Protein AF-A0A2V8E6W1-F1 (afdb_monomer)

pLDDT: mean 86.36, std 19.72, range [37.06, 98.94]

Radius of gyration: 24.95 Å; Cα contacts (8 Å, |Δi|>4): 262; chains: 1; bounding box: 77×58×59 Å

Foldseek 3Di:
DDDDDDDDDDDDPPPPPPPQDKKDWDFDDDPVDDDDDQATADIDIDTAKDKDWFFKFWQADPVRDHFQQVHPLRGLLSSLVVVQVSQVVVVHFLLQWAEKEKEFQDVVCVVSNVVSVCVRNPSRHHHYHYDYDPDDPDNRTGMIMITMGITGPPDPDDPPDDPDDDDDDD

Structure (mmCIF, N/CA/C/O backbone):
data_AF-A0A2V8E6W1-F1
#
_entry.id   AF-A0A2V8E6W1-F1
#
loop_
_atom_site.group_PDB
_atom_site.id
_atom_site.type_symbol
_atom_site.label_atom_id
_atom_site.label_alt_id
_atom_site.label_comp_id
_atom_site.label_asym_id
_atom_site.label_entity_id
_atom_site.label_seq_id
_atom_site.pdbx_PDB_ins_code
_atom_site.Cartn_x
_atom_site.Cartn_y
_atom_site.Cartn_z
_atom_site.occupancy
_atom_site.B_iso_or_equiv
_atom_site.auth_seq_id
_atom_site.auth_comp_id
_atom_site.auth_asym_id
_atom_site.auth_atom_id
_atom_site.pdbx_PDB_model_num
ATOM 1 N N . MET A 1 1 ? 59.496 -43.301 -40.998 1.00 45.75 1 MET A N 1
ATOM 2 C CA . MET A 1 1 ? 58.601 -42.981 -39.866 1.00 45.75 1 MET A CA 1
ATOM 3 C C . MET A 1 1 ? 58.241 -41.498 -39.944 1.00 45.75 1 MET A C 1
ATOM 5 O O . MET A 1 1 ? 59.086 -40.667 -39.651 1.00 45.75 1 MET A O 1
ATOM 9 N N . ARG A 1 2 ? 57.057 -41.146 -40.461 1.00 42.62 2 ARG A N 1
ATOM 10 C CA . ARG A 1 2 ? 56.532 -39.767 -40.487 1.00 42.62 2 ARG A CA 1
ATOM 11 C C . ARG A 1 2 ? 55.129 -39.823 -39.891 1.00 42.62 2 ARG A C 1
ATOM 13 O O . ARG A 1 2 ? 54.244 -40.430 -40.481 1.00 42.62 2 ARG A O 1
ATOM 20 N N . ILE A 1 3 ? 54.985 -39.297 -38.680 1.00 46.78 3 ILE A N 1
ATOM 21 C CA . ILE A 1 3 ? 53.739 -39.314 -37.914 1.00 46.78 3 ILE A CA 1
ATOM 22 C C . ILE A 1 3 ? 52.866 -38.173 -38.440 1.00 46.78 3 ILE A C 1
ATOM 24 O O . ILE A 1 3 ? 53.247 -37.008 -38.350 1.00 46.78 3 ILE A O 1
ATOM 28 N N . ALA A 1 4 ? 51.720 -38.516 -39.025 1.00 48.19 4 ALA A N 1
ATOM 29 C CA . ALA A 1 4 ? 50.686 -37.559 -39.389 1.00 48.19 4 ALA A CA 1
ATOM 30 C C . ALA A 1 4 ? 49.930 -37.140 -38.119 1.00 48.19 4 ALA A C 1
ATOM 32 O O . ALA A 1 4 ? 49.269 -37.963 -37.489 1.00 48.19 4 ALA A O 1
ATOM 33 N N . VAL A 1 5 ? 50.031 -35.867 -37.737 1.00 47.16 5 VAL A N 1
ATOM 34 C CA . VAL A 1 5 ? 49.209 -35.282 -36.671 1.00 47.16 5 VAL A CA 1
ATOM 35 C C . VAL A 1 5 ? 47.982 -34.670 -37.336 1.00 47.16 5 VAL A C 1
ATOM 37 O O . VAL A 1 5 ? 48.045 -33.585 -37.907 1.00 47.16 5 VAL A O 1
ATOM 40 N N . THR A 1 6 ? 46.870 -35.401 -37.308 1.00 55.78 6 THR A N 1
ATOM 41 C CA . THR A 1 6 ? 45.571 -34.886 -37.753 1.00 55.78 6 THR A CA 1
ATOM 42 C C . THR A 1 6 ? 44.975 -34.074 -36.608 1.00 55.78 6 THR A C 1
ATOM 44 O O . THR A 1 6 ? 44.578 -34.631 -35.588 1.00 55.78 6 THR A O 1
ATOM 47 N N . VAL A 1 7 ? 44.950 -32.749 -36.753 1.00 52.22 7 VAL A N 1
ATOM 48 C CA . VAL A 1 7 ? 44.296 -31.842 -35.803 1.00 52.22 7 VAL A CA 1
ATOM 49 C C . VAL A 1 7 ? 42.790 -31.904 -36.050 1.00 52.22 7 VAL A C 1
ATOM 51 O O . VAL A 1 7 ? 42.295 -31.393 -37.052 1.00 52.22 7 VAL A O 1
ATOM 54 N N . ALA A 1 8 ? 42.056 -32.549 -35.146 1.00 57.41 8 ALA A N 1
ATOM 55 C CA . ALA A 1 8 ? 40.600 -32.511 -35.141 1.00 57.41 8 ALA A CA 1
ATOM 56 C C . ALA A 1 8 ? 40.129 -31.161 -34.573 1.00 57.41 8 ALA A C 1
ATOM 58 O O . ALA A 1 8 ? 40.238 -30.905 -33.374 1.00 57.41 8 ALA A O 1
ATOM 59 N N . LEU A 1 9 ? 39.615 -30.285 -35.438 1.00 55.56 9 LEU A N 1
ATOM 60 C CA . LEU A 1 9 ? 38.927 -29.056 -35.039 1.00 55.56 9 LEU A CA 1
ATOM 61 C C . LEU A 1 9 ? 37.533 -29.415 -34.502 1.00 55.56 9 LEU A C 1
ATOM 63 O O . LEU A 1 9 ? 36.604 -29.662 -35.268 1.00 55.56 9 LEU A O 1
ATOM 67 N N . LEU A 1 10 ? 37.391 -29.457 -33.177 1.00 56.91 10 LEU A N 1
ATOM 68 C CA . LEU A 1 10 ? 36.093 -29.563 -32.510 1.00 56.91 10 LEU A CA 1
ATOM 69 C C . LEU A 1 10 ? 35.331 -28.239 -32.659 1.00 56.91 10 LEU A C 1
ATOM 71 O O . LEU A 1 10 ? 35.696 -27.220 -32.075 1.00 56.91 10 LEU A O 1
ATOM 75 N N . PHE A 1 11 ? 34.257 -28.269 -33.443 1.00 60.78 11 PHE A N 1
ATOM 76 C CA . PHE A 1 11 ? 33.291 -27.182 -33.566 1.00 60.78 11 PHE A CA 1
ATOM 77 C C . PHE A 1 11 ? 32.411 -27.173 -32.305 1.00 60.78 11 PHE A C 1
ATOM 79 O O . PHE A 1 11 ? 31.527 -28.014 -32.155 1.00 60.78 11 PHE A O 1
ATOM 86 N N . VAL A 1 12 ? 32.666 -26.261 -31.365 1.00 57.44 12 VAL A N 1
ATOM 87 C CA . VAL A 1 12 ? 31.764 -26.040 -30.223 1.00 57.44 12 VAL A CA 1
ATOM 88 C C . VAL A 1 12 ? 30.660 -25.090 -30.692 1.00 57.44 12 VAL A C 1
ATOM 90 O O . VAL A 1 12 ? 30.968 -23.939 -31.012 1.00 57.44 12 VAL A O 1
ATOM 93 N N . PRO A 1 13 ? 29.384 -25.508 -30.765 1.00 55.62 13 PRO A N 1
ATOM 94 C CA . PRO A 1 13 ? 28.317 -24.581 -31.096 1.00 55.62 13 PRO A CA 1
ATOM 95 C C . PRO A 1 13 ? 28.161 -23.613 -29.924 1.00 55.62 13 PRO A C 1
ATOM 97 O O . PRO A 1 13 ? 27.783 -24.004 -28.819 1.00 55.62 13 PRO A O 1
ATOM 100 N N . VAL A 1 14 ? 28.458 -22.335 -30.157 1.00 57.03 14 VAL A N 1
ATOM 101 C CA . VAL A 1 14 ? 28.079 -21.262 -29.236 1.00 57.03 14 VAL A CA 1
ATOM 102 C C . VAL A 1 14 ? 26.564 -21.133 -29.325 1.00 57.03 14 VAL A C 1
ATOM 104 O O . VAL A 1 14 ? 26.026 -20.373 -30.127 1.00 57.03 14 VAL A O 1
ATOM 107 N N . VAL A 1 15 ? 25.854 -21.926 -28.526 1.00 57.53 15 VAL A N 1
ATOM 108 C CA . VAL A 1 15 ? 24.434 -21.700 -28.278 1.00 57.53 15 VAL A CA 1
ATOM 109 C C . VAL A 1 15 ? 24.366 -20.423 -27.451 1.00 57.53 15 VAL A C 1
ATOM 111 O O . VAL A 1 15 ? 24.608 -20.428 -26.244 1.00 57.53 15 VAL A O 1
ATOM 114 N N . ALA A 1 16 ? 24.114 -19.302 -28.123 1.00 54.88 16 ALA A N 1
ATOM 115 C CA . ALA A 1 16 ? 23.829 -18.039 -27.472 1.00 54.88 16 ALA A CA 1
ATOM 116 C C . ALA A 1 16 ? 22.521 -18.201 -26.690 1.00 54.88 16 ALA A C 1
ATOM 118 O O . ALA A 1 16 ? 21.429 -18.024 -27.227 1.00 54.88 16 ALA A O 1
ATOM 119 N N . PHE A 1 17 ? 22.622 -18.573 -25.413 1.00 56.00 17 PHE A N 1
ATOM 120 C CA . PHE A 1 17 ? 21.517 -18.408 -24.485 1.00 56.00 17 PHE A CA 1
ATOM 121 C C . PHE A 1 17 ? 21.212 -16.915 -24.449 1.00 56.00 17 PHE A C 1
ATOM 123 O O . PHE A 1 17 ? 21.989 -16.132 -23.900 1.00 56.00 17 PHE A O 1
ATOM 130 N N . ALA A 1 18 ? 20.109 -16.511 -25.081 1.00 56.34 18 ALA A N 1
ATOM 131 C CA . ALA A 1 18 ? 19.573 -15.176 -24.914 1.00 56.34 18 ALA A CA 1
ATOM 132 C C . ALA A 1 18 ? 19.413 -14.962 -23.407 1.00 56.34 18 ALA A C 1
ATOM 134 O O . ALA A 1 18 ? 18.575 -15.605 -22.773 1.00 56.34 18 ALA A O 1
ATOM 135 N N . GLN A 1 19 ? 20.266 -14.122 -22.814 1.00 54.38 19 GLN A N 1
ATOM 136 C CA . GLN A 1 19 ? 20.087 -13.717 -21.431 1.00 54.38 19 GLN A CA 1
ATOM 137 C C . GLN A 1 19 ? 18.699 -13.094 -21.355 1.00 54.38 19 GLN A C 1
ATOM 139 O O . GLN A 1 19 ? 18.453 -12.038 -21.940 1.00 54.38 19 GLN A O 1
ATOM 144 N N . ALA A 1 20 ? 17.780 -13.792 -20.691 1.00 58.22 20 ALA A N 1
ATOM 145 C CA . ALA A 1 20 ? 16.461 -13.280 -20.389 1.00 58.22 20 ALA A CA 1
ATOM 146 C C . ALA A 1 20 ? 16.651 -11.923 -19.700 1.00 58.22 20 ALA A C 1
ATOM 148 O O . ALA A 1 20 ? 17.134 -11.858 -18.568 1.00 58.22 20 ALA A O 1
ATOM 149 N N . ARG A 1 21 ? 16.362 -10.831 -20.420 1.00 64.56 21 ARG A N 1
ATOM 150 C CA . ARG A 1 21 ? 16.489 -9.480 -19.871 1.00 64.56 21 ARG A CA 1
ATOM 151 C C . ARG A 1 21 ? 15.587 -9.384 -18.646 1.00 64.56 21 ARG A C 1
ATOM 153 O O . ARG A 1 21 ? 14.453 -9.856 -18.681 1.00 64.56 21 ARG A O 1
ATOM 160 N N . ALA A 1 22 ? 16.102 -8.777 -17.579 1.00 75.12 22 ALA A N 1
ATOM 161 C CA . ALA A 1 22 ? 15.314 -8.483 -16.390 1.00 75.12 22 ALA A CA 1
ATOM 162 C C . ALA A 1 22 ? 14.023 -7.736 -16.780 1.00 75.12 22 ALA A C 1
ATOM 164 O O . ALA A 1 22 ? 14.051 -6.947 -17.738 1.00 75.12 22 ALA A O 1
ATOM 165 N N . PRO A 1 23 ? 12.911 -7.963 -16.061 1.00 87.38 23 PRO A N 1
ATOM 166 C CA . PRO A 1 23 ? 11.644 -7.345 -16.391 1.00 87.38 23 PRO A CA 1
ATOM 167 C C . PRO A 1 23 ? 11.775 -5.830 -16.336 1.00 87.38 23 PRO A C 1
ATOM 169 O O . PRO A 1 23 ? 12.418 -5.273 -15.445 1.00 87.38 23 PRO A O 1
ATOM 172 N N . GLN A 1 24 ? 11.175 -5.168 -17.315 1.00 91.81 24 GLN A N 1
ATOM 173 C CA . GLN A 1 24 ? 11.171 -3.717 -17.419 1.00 91.81 24 GLN A CA 1
ATOM 174 C C . GLN A 1 24 ? 9.819 -3.205 -16.943 1.00 91.81 24 GLN A C 1
ATOM 176 O O . GLN A 1 24 ? 8.784 -3.593 -17.488 1.00 91.81 24 GLN A O 1
ATOM 181 N N . VAL A 1 25 ? 9.839 -2.331 -15.937 1.00 95.31 25 VAL A N 1
ATOM 182 C CA . VAL A 1 25 ? 8.644 -1.662 -15.413 1.00 95.31 25 VAL A CA 1
ATOM 183 C C . VAL A 1 25 ? 8.628 -0.229 -15.929 1.00 95.31 25 VAL A C 1
ATOM 185 O O . VAL A 1 25 ? 9.402 0.611 -15.468 1.00 95.31 25 VAL A O 1
ATOM 188 N N . LYS A 1 26 ? 7.738 0.060 -16.876 1.00 96.44 26 LYS A N 1
ATOM 189 C CA . LYS A 1 26 ? 7.535 1.402 -17.426 1.00 96.44 26 LYS A CA 1
ATOM 190 C C . LYS A 1 26 ? 6.341 2.060 -16.742 1.00 96.44 26 LYS A C 1
ATOM 192 O O . LYS A 1 26 ? 5.267 1.477 -16.648 1.00 96.44 26 LYS A O 1
ATOM 197 N N . ARG A 1 27 ? 6.544 3.283 -16.257 1.00 96.88 27 ARG A N 1
ATOM 198 C CA . ARG A 1 27 ? 5.534 4.104 -15.578 1.00 96.88 27 ARG A CA 1
ATOM 199 C C . ARG A 1 27 ? 5.204 5.298 -16.464 1.00 96.88 27 ARG A C 1
ATOM 201 O O . ARG A 1 27 ? 6.104 6.057 -16.813 1.00 96.88 27 ARG A O 1
ATOM 208 N N . THR A 1 28 ? 3.939 5.448 -16.838 1.00 97.69 28 THR A N 1
ATOM 209 C CA . THR A 1 28 ? 3.492 6.457 -17.804 1.00 97.69 28 THR A CA 1
ATOM 210 C C . THR A 1 28 ? 2.316 7.252 -17.244 1.00 97.69 28 THR A C 1
ATOM 212 O O . THR A 1 28 ? 1.341 6.681 -16.758 1.00 97.69 28 THR A O 1
ATOM 215 N N . ASN A 1 29 ? 2.391 8.578 -17.371 1.00 97.69 29 ASN A N 1
ATOM 216 C CA . ASN A 1 29 ? 1.288 9.501 -17.108 1.00 97.69 29 ASN A CA 1
ATOM 217 C C . ASN A 1 29 ? 0.928 10.211 -18.421 1.00 97.69 29 ASN A C 1
ATOM 219 O O . ASN A 1 29 ? 1.643 11.135 -18.813 1.00 97.69 29 ASN A O 1
ATOM 223 N N . PRO A 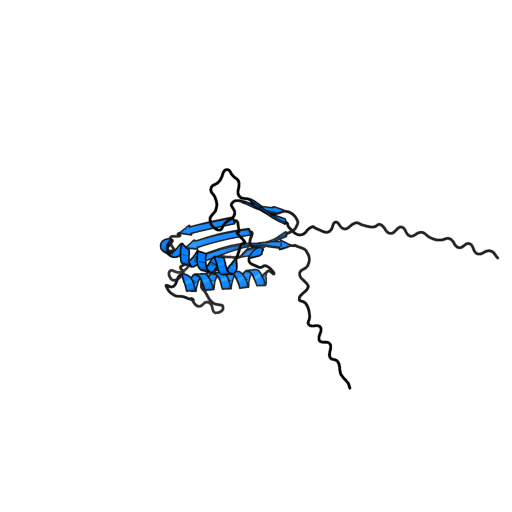1 30 ? -0.113 9.750 -19.140 1.00 97.19 30 PRO A N 1
ATOM 224 C CA . PRO A 1 30 ? -0.499 10.335 -20.419 1.00 97.19 30 PRO A CA 1
ATOM 225 C C . PRO A 1 30 ? -0.879 11.819 -20.281 1.00 97.19 30 PRO A C 1
ATOM 227 O O . PRO A 1 30 ? -1.597 12.160 -19.341 1.00 97.19 30 PRO A O 1
ATOM 230 N N . PRO A 1 31 ? -0.495 12.693 -21.232 1.00 96.56 31 PRO A N 1
ATOM 231 C CA . PRO A 1 31 ? -0.833 14.120 -21.182 1.00 96.56 31 PRO A CA 1
ATOM 232 C C . PRO A 1 31 ? -2.340 14.398 -21.310 1.00 96.56 31 PRO A C 1
ATOM 234 O O . PRO A 1 31 ? -2.788 15.492 -20.991 1.00 96.56 31 PRO A O 1
ATOM 237 N N . ALA A 1 32 ? -3.125 13.411 -21.757 1.00 97.69 32 ALA A N 1
ATOM 238 C CA . ALA A 1 32 ? -4.583 13.489 -21.824 1.00 97.69 32 ALA A CA 1
ATOM 239 C C . ALA A 1 32 ? -5.280 13.322 -20.455 1.00 97.69 32 ALA A C 1
ATOM 241 O O . ALA A 1 32 ? -6.494 13.491 -20.373 1.00 97.69 32 ALA A O 1
ATOM 242 N N . LEU A 1 33 ? -4.547 12.965 -19.394 1.00 97.31 33 LEU A N 1
ATOM 243 C CA . LEU A 1 33 ? -5.084 12.773 -18.045 1.00 97.31 33 LEU A CA 1
ATOM 244 C C . LEU A 1 33 ? -4.567 13.846 -17.082 1.00 97.31 33 LEU A C 1
ATOM 246 O O . LEU A 1 33 ? -3.518 14.455 -17.291 1.00 97.31 33 LEU A O 1
ATOM 250 N N . SER A 1 34 ? -5.298 14.055 -15.986 1.00 96.75 34 SER A N 1
ATOM 251 C CA . SER A 1 34 ? -4.877 14.963 -14.919 1.00 96.75 34 SER A CA 1
ATOM 252 C C . SER A 1 34 ? -3.573 14.497 -14.264 1.00 96.75 34 SER A C 1
ATOM 254 O O . SER A 1 34 ? -3.258 13.304 -14.226 1.00 96.75 34 SER A O 1
ATOM 256 N N . LYS A 1 35 ? -2.804 15.441 -13.706 1.00 95.19 35 LYS A N 1
ATOM 257 C CA . LYS A 1 35 ? -1.580 15.118 -12.966 1.00 95.19 35 LYS A CA 1
ATOM 258 C C . LYS A 1 35 ? -1.927 14.240 -11.752 1.00 95.19 35 LYS A C 1
ATOM 260 O O . LYS A 1 35 ? -2.694 14.688 -10.897 1.00 95.19 35 LYS A O 1
ATOM 265 N N . PRO A 1 36 ? -1.361 13.028 -11.632 1.00 93.31 36 PRO A N 1
ATOM 266 C CA . PRO A 1 36 ? -1.648 12.173 -10.494 1.00 93.31 36 PRO A CA 1
ATOM 267 C C . PRO A 1 36 ? -0.936 12.681 -9.235 1.00 93.31 36 PRO A C 1
ATOM 269 O O . PRO A 1 36 ? 0.174 13.215 -9.285 1.00 93.31 36 PRO A O 1
ATOM 272 N N . THR A 1 37 ? -1.564 12.476 -8.081 1.00 89.00 37 THR A N 1
ATOM 273 C CA . THR A 1 37 ? -1.012 12.801 -6.762 1.00 89.00 37 THR A CA 1
ATOM 274 C C . THR A 1 37 ? -0.608 11.521 -6.043 1.00 89.00 37 THR A C 1
ATOM 276 O O . THR A 1 37 ? -1.417 10.830 -5.428 1.00 89.00 37 THR A O 1
ATOM 279 N N . GLY A 1 38 ? 0.679 11.182 -6.147 1.00 89.06 38 GLY A N 1
ATOM 280 C CA . GLY A 1 38 ? 1.256 10.017 -5.480 1.00 89.06 38 GLY A CA 1
ATOM 281 C C . GLY A 1 38 ? 0.919 8.676 -6.136 1.00 89.06 38 GLY A C 1
ATOM 282 O O . GLY A 1 38 ? 1.029 7.655 -5.475 1.00 89.06 38 GLY A O 1
ATOM 283 N N . TYR A 1 39 ? 0.511 8.621 -7.401 1.00 95.50 39 TYR A N 1
ATOM 284 C CA . TYR A 1 39 ? 0.345 7.366 -8.148 1.00 95.50 39 TYR A CA 1
ATOM 285 C C . TYR A 1 39 ? 0.807 7.548 -9.599 1.00 95.50 39 TYR A C 1
ATOM 287 O O . TYR A 1 39 ? 1.083 8.668 -10.025 1.00 95.50 39 TYR A O 1
ATOM 295 N N . THR A 1 40 ? 0.909 6.451 -10.344 1.00 97.50 40 THR A N 1
ATOM 296 C CA . THR A 1 40 ? 1.121 6.466 -11.798 1.00 97.50 40 THR A CA 1
ATOM 297 C C . THR A 1 40 ? -0.151 5.979 -12.494 1.00 97.50 40 THR A C 1
ATOM 299 O O . THR A 1 40 ? -0.720 4.976 -12.072 1.00 97.50 40 THR A O 1
ATOM 302 N N . HIS A 1 41 ? -0.597 6.650 -13.560 1.00 98.00 41 HIS A N 1
ATOM 303 C CA . HIS A 1 41 ? -1.794 6.246 -14.317 1.00 98.00 41 HIS A CA 1
ATOM 304 C C . HIS A 1 41 ? -1.647 4.873 -14.972 1.00 98.00 41 HIS A C 1
ATOM 306 O O . HIS A 1 41 ? -2.555 4.051 -14.888 1.00 98.00 41 HIS A O 1
ATOM 312 N N . VAL A 1 42 ? -0.504 4.613 -15.610 1.00 98.19 42 VAL A N 1
ATOM 313 C CA . VAL A 1 42 ? -0.248 3.369 -16.346 1.00 98.19 42 VAL A CA 1
ATOM 314 C C . VAL A 1 42 ? 1.088 2.762 -15.923 1.00 98.19 42 VAL A C 1
ATOM 316 O O . VAL A 1 42 ? 2.131 3.408 -16.033 1.00 98.19 42 VAL A O 1
ATOM 319 N N . VAL A 1 43 ? 1.065 1.505 -15.475 1.00 98.19 43 VAL A N 1
ATOM 320 C CA . VAL A 1 43 ? 2.271 0.711 -15.202 1.00 98.19 43 VAL A CA 1
ATOM 321 C C . VAL A 1 43 ? 2.295 -0.489 -16.141 1.00 98.19 43 VAL A C 1
ATOM 323 O O . VAL A 1 43 ? 1.406 -1.334 -16.096 1.00 98.19 43 VAL A O 1
ATOM 326 N N . GLU A 1 44 ? 3.314 -0.557 -16.989 1.00 97.56 44 GLU A N 1
ATOM 327 C CA . GLU A 1 44 ? 3.538 -1.641 -17.946 1.00 97.56 44 GLU A CA 1
ATOM 328 C C . GLU A 1 44 ? 4.704 -2.505 -17.457 1.00 97.56 44 GLU A C 1
ATOM 330 O O . GLU A 1 44 ? 5.760 -1.978 -17.097 1.00 97.56 44 GLU A O 1
ATOM 335 N N . VAL A 1 45 ? 4.533 -3.827 -17.465 1.00 96.25 45 VAL A N 1
ATOM 336 C CA . VAL A 1 45 ? 5.598 -4.791 -17.158 1.00 96.25 45 VAL A CA 1
ATOM 337 C C . VAL A 1 45 ? 5.872 -5.608 -18.412 1.00 96.25 45 VAL A C 1
ATOM 339 O O . VAL A 1 45 ? 4.964 -6.231 -18.955 1.00 96.25 45 VAL A O 1
ATOM 342 N N . THR A 1 46 ? 7.118 -5.600 -18.883 1.00 94.38 46 THR A N 1
ATOM 343 C CA . THR A 1 46 ? 7.543 -6.356 -20.072 1.00 94.38 46 THR A CA 1
ATOM 344 C C . THR A 1 46 ? 8.738 -7.248 -19.759 1.00 94.38 46 THR A C 1
ATOM 346 O O . THR A 1 46 ? 9.539 -6.948 -18.874 1.00 94.38 46 THR A O 1
ATOM 349 N N . GLY A 1 47 ? 8.868 -8.348 -20.503 1.00 90.31 47 GLY A N 1
ATOM 350 C CA . GLY A 1 47 ? 9.894 -9.361 -20.268 1.00 90.31 47 GLY A CA 1
ATOM 351 C C . GLY A 1 47 ? 9.490 -10.404 -19.215 1.00 90.31 47 GLY A C 1
ATOM 352 O O . GLY A 1 47 ? 8.387 -10.357 -18.671 1.00 90.31 47 GLY A O 1
ATOM 353 N N . PRO A 1 48 ? 10.363 -11.387 -18.952 1.00 90.56 48 PRO A N 1
ATOM 354 C CA . PRO A 1 48 ? 10.076 -12.479 -18.034 1.00 90.56 48 PRO A CA 1
ATOM 355 C C . PRO A 1 48 ? 10.106 -11.988 -16.576 1.00 90.56 48 PRO A C 1
ATOM 357 O O . PRO A 1 48 ? 11.104 -11.443 -16.100 1.00 90.56 48 PRO A O 1
ATOM 360 N N . ALA A 1 49 ? 8.988 -12.169 -15.869 1.00 93.31 49 ALA A N 1
ATOM 361 C CA . ALA A 1 49 ? 8.789 -11.697 -14.503 1.00 93.31 49 ALA A CA 1
ATOM 362 C C . ALA A 1 49 ? 8.101 -12.758 -13.638 1.00 93.31 49 ALA A C 1
ATOM 364 O O . ALA A 1 49 ? 7.249 -13.510 -14.111 1.00 93.31 49 ALA A O 1
ATOM 365 N N . LYS A 1 50 ? 8.430 -12.771 -12.346 1.00 95.06 50 LYS A N 1
ATOM 366 C CA . LYS A 1 50 ? 7.621 -13.415 -11.310 1.00 95.06 50 LYS A CA 1
ATOM 367 C C . LYS A 1 50 ? 6.655 -12.373 -10.748 1.00 95.06 50 LYS A C 1
ATOM 369 O O . LYS A 1 50 ? 7.103 -11.415 -10.118 1.00 95.06 50 LYS A O 1
ATOM 374 N N . THR A 1 51 ? 5.358 -12.575 -10.962 1.00 97.62 51 THR A N 1
ATOM 375 C CA . THR A 1 51 ? 4.297 -11.740 -10.380 1.00 97.62 51 THR A CA 1
ATOM 376 C C . THR A 1 51 ? 3.914 -12.267 -9.004 1.00 97.62 51 THR A C 1
ATOM 378 O O . THR A 1 51 ? 3.713 -13.466 -8.823 1.00 97.62 51 THR A O 1
ATOM 381 N N . ILE A 1 52 ? 3.823 -11.369 -8.032 1.00 98.50 52 ILE A N 1
ATOM 382 C CA . ILE A 1 52 ? 3.517 -11.666 -6.636 1.00 98.50 52 ILE A CA 1
ATOM 383 C C . ILE A 1 52 ? 2.220 -10.938 -6.294 1.00 98.50 52 ILE A C 1
ATOM 385 O O . ILE A 1 52 ? 2.158 -9.710 -6.372 1.00 98.50 52 ILE A O 1
ATOM 389 N N . TYR A 1 53 ? 1.202 -11.703 -5.914 1.00 98.75 53 TYR A N 1
ATOM 390 C CA . TYR A 1 53 ? -0.071 -11.191 -5.418 1.00 98.75 53 TYR A CA 1
ATOM 391 C C . TYR A 1 53 ? -0.057 -11.276 -3.894 1.00 98.75 53 TYR A C 1
ATOM 393 O O . TYR A 1 53 ? 0.141 -12.359 -3.343 1.00 98.75 53 TYR A O 1
ATOM 401 N N . ILE A 1 54 ? -0.225 -10.141 -3.218 1.00 98.75 54 ILE A N 1
ATOM 402 C CA . ILE A 1 54 ? -0.249 -10.063 -1.756 1.00 98.75 54 ILE A CA 1
ATOM 403 C C . ILE A 1 54 ? -1.666 -9.706 -1.329 1.00 98.75 54 ILE A C 1
ATOM 405 O O . ILE A 1 54 ? -2.162 -8.641 -1.695 1.00 98.75 54 ILE A O 1
ATOM 409 N N . SER A 1 55 ? -2.290 -10.592 -0.548 1.00 98.75 55 SER A N 1
ATOM 410 C CA . SER A 1 55 ? -3.611 -10.372 0.048 1.00 98.75 55 SER A CA 1
ATOM 411 C C . SER A 1 55 ? -3.668 -9.078 0.858 1.00 98.75 55 SER A C 1
ATOM 413 O O . SER A 1 55 ? -2.642 -8.614 1.365 1.00 98.75 55 SER A O 1
ATOM 415 N N . GLY A 1 56 ? -4.880 -8.554 1.048 1.00 98.75 56 GLY A N 1
ATOM 416 C CA . GLY A 1 56 ? -5.147 -7.406 1.908 1.00 98.75 56 GLY A CA 1
ATOM 417 C C . GLY A 1 56 ? -4.488 -7.547 3.277 1.00 98.75 56 GLY A C 1
ATOM 418 O O . GLY A 1 56 ? -4.746 -8.490 4.024 1.00 98.75 56 GLY A O 1
ATOM 419 N N . GLN A 1 57 ? -3.582 -6.624 3.584 1.00 98.88 57 GLN A N 1
ATOM 420 C CA . GLN A 1 57 ? -2.968 -6.509 4.894 1.00 98.88 57 GLN A CA 1
ATOM 421 C C . GLN A 1 57 ? -3.793 -5.550 5.743 1.00 98.88 57 GLN A C 1
ATOM 423 O O . GLN A 1 57 ? -4.132 -4.448 5.308 1.00 98.88 57 GLN A O 1
ATOM 428 N N . ILE A 1 58 ? -4.074 -5.989 6.964 1.00 98.88 58 ILE A N 1
ATOM 429 C CA . ILE A 1 58 ? -4.809 -5.266 8.004 1.00 98.88 58 ILE A CA 1
ATOM 430 C C . ILE A 1 58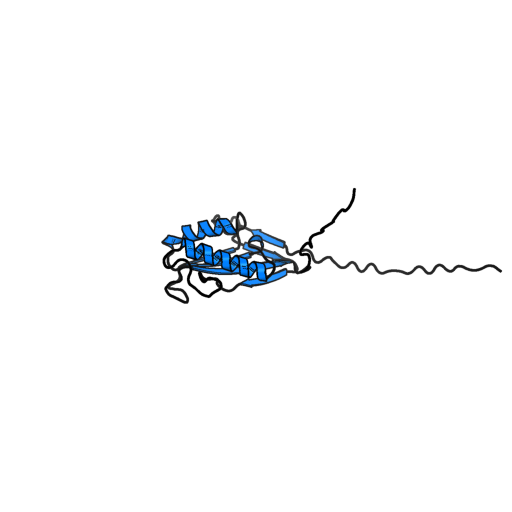 ? -3.894 -5.020 9.209 1.00 98.88 58 ILE A C 1
ATOM 432 O O . ILE A 1 58 ? -2.778 -5.540 9.266 1.00 98.88 58 ILE A O 1
ATOM 436 N N . ALA A 1 59 ? -4.351 -4.233 10.182 1.00 98.75 59 ALA A N 1
ATOM 437 C CA . ALA A 1 59 ? -3.556 -3.801 11.333 1.00 98.75 59 ALA A CA 1
ATOM 438 C C . ALA A 1 59 ? -3.434 -4.852 12.455 1.00 98.75 59 ALA A C 1
ATOM 440 O O . ALA A 1 59 ? -3.560 -4.528 13.637 1.00 98.75 59 ALA A O 1
ATOM 441 N N . TYR A 1 60 ? -3.188 -6.111 12.093 1.00 98.75 60 TYR A N 1
ATOM 442 C CA . TYR A 1 60 ? -2.854 -7.170 13.044 1.00 98.75 60 TYR A CA 1
ATOM 443 C C . TYR A 1 60 ? -1.342 -7.372 13.132 1.00 98.75 60 TYR A C 1
ATOM 445 O O . TYR A 1 60 ? -0.639 -7.292 12.126 1.00 98.75 60 TYR A O 1
ATOM 453 N N . ASP A 1 61 ? -0.830 -7.607 14.335 1.00 98.62 61 ASP A N 1
ATOM 454 C CA . ASP A 1 61 ? 0.553 -8.035 14.532 1.00 98.62 61 ASP A CA 1
ATOM 455 C C . ASP A 1 61 ? 0.737 -9.533 14.214 1.00 98.62 61 ASP A C 1
ATOM 457 O O . ASP A 1 61 ? -0.196 -10.241 13.826 1.00 98.62 61 ASP A O 1
ATOM 461 N N . LYS A 1 62 ? 1.966 -10.035 14.389 1.00 97.81 62 LYS A N 1
ATOM 462 C CA . LYS A 1 62 ? 2.315 -11.446 14.146 1.00 97.81 62 LYS A CA 1
ATOM 463 C C . LYS A 1 62 ? 1.541 -12.449 15.015 1.00 97.81 62 LYS A C 1
ATOM 465 O O . LYS A 1 62 ? 1.521 -13.629 14.683 1.00 97.81 62 LYS A O 1
ATOM 470 N N . ASP A 1 63 ? 0.960 -11.995 16.125 1.00 98.19 63 ASP A N 1
ATOM 471 C CA . ASP A 1 63 ? 0.189 -12.812 17.064 1.00 98.19 63 ASP A CA 1
ATOM 472 C C . ASP A 1 63 ? -1.326 -12.662 16.818 1.00 98.19 63 ASP A C 1
ATOM 474 O O . ASP A 1 63 ? -2.135 -13.183 17.586 1.00 98.19 63 ASP A O 1
ATOM 478 N N . GLY A 1 64 ? -1.720 -11.952 15.753 1.00 97.81 64 GLY A N 1
ATOM 479 C CA . GLY A 1 64 ? -3.113 -11.715 15.382 1.00 97.81 64 GLY A CA 1
ATOM 480 C C . GLY A 1 64 ? -3.809 -10.647 16.225 1.00 97.81 64 GLY A C 1
ATOM 481 O O . GLY A 1 64 ? -5.038 -10.583 16.222 1.00 97.81 64 GLY A O 1
ATOM 482 N N . LYS A 1 65 ? -3.065 -9.819 16.969 1.00 98.62 65 LYS A N 1
ATOM 483 C CA . LYS A 1 65 ? -3.644 -8.765 17.812 1.00 98.62 65 LYS A CA 1
ATOM 484 C C . LYS A 1 65 ? -3.755 -7.456 17.049 1.00 98.62 65 LYS A C 1
ATOM 486 O O . LYS A 1 65 ? -2.839 -7.070 16.326 1.00 98.62 65 LYS A O 1
ATOM 491 N N . LEU A 1 66 ? -4.856 -6.739 17.270 1.00 98.75 66 LEU A N 1
ATOM 492 C CA . LEU A 1 66 ? -5.037 -5.388 16.748 1.00 98.75 66 LEU A CA 1
ATOM 493 C C . LEU A 1 66 ? -3.977 -4.430 17.296 1.00 98.75 66 LEU A C 1
ATOM 495 O O . LEU A 1 66 ? -3.830 -4.270 18.508 1.00 98.75 66 LEU A O 1
ATOM 499 N N . VAL A 1 67 ? -3.318 -3.720 16.388 1.00 98.81 67 VAL A N 1
ATOM 500 C CA . VAL A 1 67 ? -2.431 -2.596 16.684 1.00 98.81 67 VAL A CA 1
ATOM 501 C C . VAL A 1 67 ? -3.168 -1.299 16.369 1.00 98.81 67 VAL A C 1
ATOM 503 O O . VAL A 1 67 ? -3.678 -1.139 15.268 1.00 98.81 67 VAL A O 1
ATOM 506 N N . GLY A 1 68 ? -3.207 -0.352 17.312 1.00 98.25 68 GLY A N 1
ATOM 507 C CA . GLY A 1 68 ? -3.767 0.981 17.056 1.00 98.25 68 GLY A CA 1
ATOM 508 C C . GLY A 1 68 ? -5.297 1.037 17.029 1.00 98.25 68 GLY A C 1
ATOM 509 O O . GLY A 1 68 ? -5.885 1.556 16.082 1.00 98.25 68 GLY A O 1
ATOM 510 N N . ALA A 1 69 ? -5.974 0.500 18.048 1.00 98.12 69 ALA A N 1
ATOM 511 C CA . ALA A 1 69 ? -7.429 0.628 18.173 1.00 98.12 69 ALA A CA 1
ATOM 512 C C . ALA A 1 69 ? -7.863 2.107 18.086 1.00 98.12 69 ALA A C 1
ATOM 514 O O . ALA A 1 69 ? -7.433 2.925 18.894 1.00 98.12 69 ALA A O 1
ATOM 515 N N . GLY A 1 70 ? -8.690 2.451 17.091 1.00 97.94 70 GLY A N 1
ATOM 516 C CA . GLY A 1 70 ? -9.146 3.830 16.863 1.00 97.94 70 GLY A CA 1
ATOM 517 C C . GLY A 1 70 ? -8.083 4.805 16.328 1.00 97.94 70 GLY A C 1
ATOM 518 O O . GLY A 1 70 ? -8.391 5.980 16.134 1.00 97.94 70 GLY A O 1
ATOM 519 N N . ASP A 1 71 ? -6.858 4.347 16.054 1.00 98.50 71 ASP A N 1
ATOM 520 C CA . ASP A 1 71 ? -5.751 5.179 15.574 1.00 98.50 71 ASP A CA 1
ATOM 521 C C . ASP A 1 71 ? -5.366 4.808 14.134 1.00 98.50 71 ASP A C 1
ATOM 523 O O . ASP A 1 71 ? -4.671 3.823 13.879 1.00 98.50 71 ASP A O 1
ATOM 527 N N . MET A 1 72 ? -5.783 5.646 13.178 1.00 98.62 72 MET A N 1
ATOM 528 C CA . MET A 1 72 ? -5.469 5.460 11.757 1.00 98.62 72 MET A CA 1
ATOM 529 C C . MET A 1 72 ? -3.960 5.459 11.472 1.00 98.62 72 MET A C 1
ATOM 531 O O . MET A 1 72 ? -3.515 4.707 10.608 1.00 98.62 72 MET A O 1
ATOM 535 N N . ASN A 1 73 ? -3.160 6.280 12.161 1.00 98.50 73 ASN A N 1
ATOM 536 C CA . ASN A 1 73 ? -1.716 6.333 11.912 1.00 98.50 73 ASN A CA 1
ATOM 537 C C . ASN A 1 73 ? -1.048 5.033 12.360 1.00 98.50 73 ASN A C 1
ATOM 539 O O . ASN A 1 73 ? -0.260 4.459 11.609 1.00 98.50 73 ASN A O 1
ATOM 543 N N . ALA A 1 74 ? -1.387 4.551 13.557 1.00 98.75 74 ALA A N 1
ATOM 544 C CA . ALA A 1 74 ? -0.859 3.294 14.076 1.00 98.75 74 ALA A CA 1
ATOM 545 C C . ALA A 1 74 ? -1.302 2.092 13.225 1.00 98.75 74 ALA A C 1
ATOM 547 O O . ALA A 1 74 ? -0.475 1.230 12.915 1.00 98.75 74 ALA A O 1
ATOM 548 N N . GLN A 1 75 ? -2.564 2.061 12.781 1.00 98.88 75 GLN A N 1
ATOM 549 C CA . GLN A 1 75 ? -3.049 1.014 11.876 1.00 98.88 75 GLN A CA 1
ATOM 550 C C . GLN A 1 75 ? -2.363 1.059 10.515 1.00 98.88 75 GLN A C 1
ATOM 552 O O . GLN A 1 75 ? -1.930 0.018 10.024 1.00 98.88 75 GLN A O 1
ATOM 557 N N . ALA A 1 76 ? -2.200 2.245 9.923 1.00 98.81 76 ALA A N 1
ATOM 558 C CA . ALA A 1 76 ? -1.471 2.397 8.671 1.00 98.81 76 ALA A CA 1
ATOM 559 C C . ALA A 1 76 ? -0.027 1.902 8.807 1.00 98.81 76 ALA A C 1
ATOM 561 O O . ALA A 1 76 ? 0.421 1.089 8.003 1.00 98.81 76 ALA A O 1
ATOM 562 N N . GLU A 1 77 ? 0.689 2.318 9.850 1.00 98.81 77 GLU A N 1
ATOM 563 C CA . GLU A 1 77 ? 2.061 1.872 10.099 1.00 98.81 77 GLU A CA 1
ATOM 564 C C . GLU A 1 77 ? 2.143 0.341 10.233 1.00 98.81 77 GLU A C 1
ATOM 566 O O . GLU A 1 77 ? 3.045 -0.277 9.667 1.00 98.81 77 GLU A O 1
ATOM 571 N N . GLN A 1 78 ? 1.176 -0.297 10.903 1.00 98.94 78 GLN A N 1
ATOM 572 C CA . GLN A 1 78 ? 1.124 -1.758 10.997 1.00 98.94 78 GLN A CA 1
ATOM 573 C C . GLN A 1 78 ? 0.825 -2.431 9.648 1.00 98.94 78 GLN A C 1
ATOM 575 O O . GLN A 1 78 ? 1.504 -3.392 9.286 1.00 98.94 78 GLN A O 1
ATOM 580 N N . VAL A 1 79 ? -0.133 -1.916 8.873 1.00 98.94 79 VAL A N 1
ATOM 581 C CA . VAL A 1 79 ? -0.459 -2.425 7.528 1.00 98.94 79 VAL A CA 1
ATOM 582 C C . VAL A 1 79 ? 0.774 -2.393 6.620 1.00 98.94 79 VAL A C 1
ATOM 584 O O . VAL A 1 79 ? 1.078 -3.382 5.952 1.00 98.94 79 VAL A O 1
ATOM 587 N N . PHE A 1 80 ? 1.537 -1.297 6.627 1.00 98.81 80 PHE A N 1
ATOM 588 C CA . PHE A 1 80 ? 2.753 -1.189 5.818 1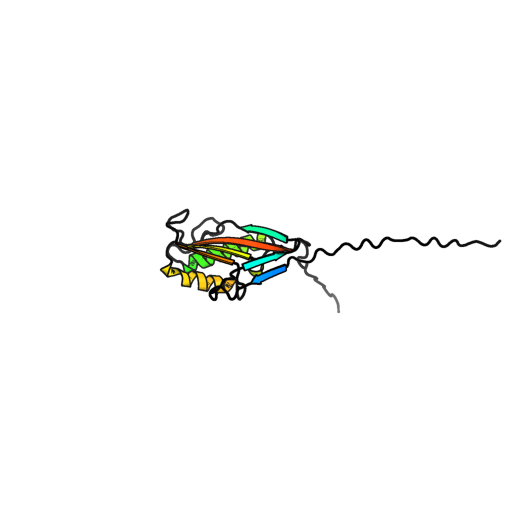.00 98.81 80 PHE A CA 1
ATOM 589 C C . PHE A 1 80 ? 3.895 -2.095 6.309 1.00 98.81 80 PHE A C 1
ATOM 591 O O . PHE A 1 80 ? 4.601 -2.665 5.474 1.00 98.81 80 PHE A O 1
ATOM 598 N N . LYS A 1 81 ? 4.048 -2.322 7.621 1.00 98.81 81 LYS A N 1
ATOM 599 C CA . LYS A 1 81 ? 4.977 -3.345 8.152 1.00 98.81 81 LYS A CA 1
ATOM 600 C C . LYS A 1 81 ? 4.610 -4.750 7.680 1.00 98.81 81 LYS A C 1
ATOM 602 O O . LYS A 1 81 ? 5.485 -5.514 7.273 1.00 98.81 81 LYS A O 1
ATOM 607 N N . ASN A 1 82 ? 3.322 -5.074 7.678 1.00 98.94 82 ASN A N 1
ATOM 608 C CA . ASN A 1 82 ? 2.831 -6.369 7.217 1.00 98.94 82 ASN A CA 1
ATOM 609 C C . ASN A 1 82 ? 3.077 -6.557 5.713 1.00 98.94 82 ASN A C 1
ATOM 611 O O . ASN A 1 82 ? 3.593 -7.593 5.292 1.00 98.94 82 ASN A O 1
ATOM 615 N N . LEU A 1 83 ? 2.824 -5.521 4.905 1.00 98.88 83 LEU A N 1
ATOM 616 C CA . LEU A 1 83 ? 3.178 -5.513 3.481 1.00 98.88 83 LEU A CA 1
ATOM 617 C C . LEU A 1 83 ? 4.684 -5.695 3.264 1.00 98.88 83 LEU A C 1
ATOM 619 O O . LEU A 1 83 ? 5.082 -6.456 2.385 1.00 98.88 83 LEU A O 1
ATOM 623 N N . GLN A 1 84 ? 5.527 -5.039 4.068 1.00 98.62 84 GLN A N 1
ATOM 624 C CA . GLN A 1 84 ? 6.980 -5.202 4.000 1.00 98.62 84 GLN A CA 1
ATOM 625 C C . GLN A 1 84 ? 7.393 -6.657 4.248 1.00 98.62 84 GLN A C 1
ATOM 627 O O . GLN A 1 84 ? 8.196 -7.198 3.488 1.00 98.62 84 GLN A O 1
ATOM 632 N N . ALA A 1 85 ? 6.828 -7.296 5.276 1.00 98.69 85 ALA A N 1
ATOM 633 C CA . ALA A 1 85 ? 7.101 -8.692 5.598 1.00 98.69 85 ALA A CA 1
ATOM 634 C C . ALA A 1 85 ? 6.642 -9.640 4.475 1.00 98.69 85 ALA A C 1
ATOM 636 O O . ALA A 1 85 ? 7.402 -10.519 4.066 1.00 98.69 85 ALA A O 1
ATOM 637 N N . ALA A 1 86 ? 5.443 -9.426 3.925 1.00 98.75 86 ALA A N 1
ATOM 638 C CA . ALA A 1 86 ? 4.907 -10.221 2.819 1.00 98.75 86 ALA A CA 1
ATOM 639 C C . ALA A 1 86 ? 5.743 -10.079 1.533 1.00 98.75 86 ALA A C 1
ATOM 641 O O . ALA A 1 86 ? 6.062 -11.075 0.881 1.00 98.75 86 ALA A O 1
ATOM 642 N N . LEU A 1 87 ? 6.155 -8.853 1.191 1.00 98.62 87 LEU A N 1
ATOM 643 C CA . LEU A 1 87 ? 7.064 -8.589 0.072 1.00 98.62 87 LEU A CA 1
ATOM 644 C C . LEU A 1 87 ? 8.407 -9.298 0.283 1.00 98.62 87 LEU A C 1
ATOM 646 O O . LEU A 1 87 ? 8.863 -10.019 -0.608 1.00 98.62 87 LEU A O 1
ATOM 650 N N . ALA A 1 88 ? 9.006 -9.155 1.468 1.00 98.25 88 ALA A N 1
ATOM 651 C CA . ALA A 1 88 ? 10.292 -9.763 1.796 1.00 98.25 88 ALA A CA 1
ATOM 652 C C . ALA A 1 88 ? 10.249 -11.298 1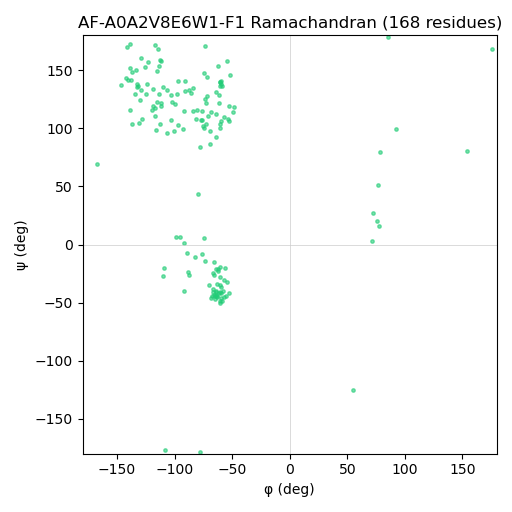.709 1.00 98.25 88 ALA A C 1
ATOM 654 O O . ALA A 1 88 ? 11.166 -11.898 1.146 1.00 98.25 88 ALA A O 1
ATOM 655 N N . ALA A 1 89 ? 9.165 -11.932 2.170 1.00 98.00 89 ALA A N 1
ATOM 656 C CA . ALA A 1 89 ? 8.964 -13.380 2.061 1.00 98.00 89 ALA A CA 1
ATOM 657 C C . ALA A 1 89 ? 8.948 -13.877 0.602 1.00 98.00 89 ALA A C 1
ATOM 659 O O . ALA A 1 89 ? 9.352 -15.004 0.321 1.00 98.00 89 ALA A O 1
ATOM 66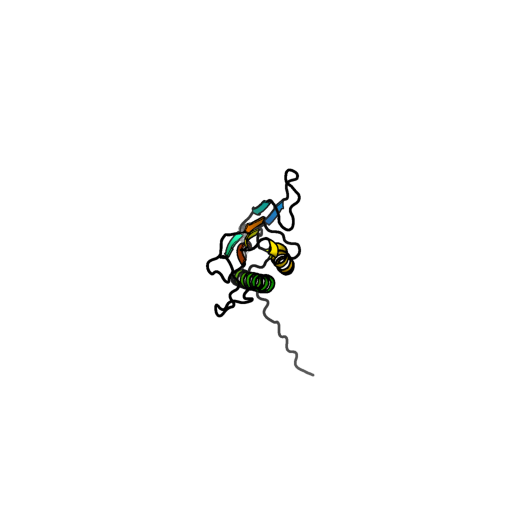0 N N . ALA A 1 90 ? 8.537 -13.028 -0.343 1.00 96.94 90 ALA A N 1
ATOM 661 C CA . ALA A 1 90 ? 8.547 -13.324 -1.774 1.00 96.94 90 ALA A CA 1
ATOM 662 C C . ALA A 1 90 ? 9.838 -12.877 -2.498 1.00 96.94 90 ALA A C 1
ATOM 664 O O . ALA A 1 90 ? 9.958 -13.063 -3.719 1.00 96.94 90 ALA A O 1
ATOM 665 N N . GLY A 1 91 ? 10.807 -12.310 -1.771 1.00 96.44 91 GLY A N 1
ATOM 666 C CA . GLY A 1 91 ? 12.035 -11.733 -2.325 1.00 96.44 91 GLY A CA 1
ATOM 667 C C . GLY A 1 91 ? 11.817 -10.407 -3.060 1.00 96.44 91 GLY A C 1
ATOM 668 O O . GLY A 1 91 ? 12.564 -10.100 -3.986 1.00 96.44 91 GLY A O 1
ATOM 669 N N . ALA A 1 92 ? 10.782 -9.654 -2.686 1.00 97.19 92 ALA A N 1
ATOM 670 C CA . ALA A 1 92 ? 10.434 -8.348 -3.238 1.00 97.19 92 ALA A CA 1
ATOM 671 C C . ALA A 1 92 ? 10.576 -7.234 -2.186 1.00 97.19 92 ALA A C 1
ATOM 673 O O . ALA A 1 92 ? 10.710 -7.476 -0.987 1.00 97.19 92 ALA A O 1
ATOM 674 N N . LYS A 1 93 ? 10.519 -5.987 -2.648 1.00 97.38 93 LYS A N 1
ATOM 675 C CA . LYS A 1 93 ? 10.489 -4.757 -1.838 1.00 97.38 93 LYS A CA 1
ATOM 676 C C . LYS A 1 93 ? 9.482 -3.764 -2.429 1.00 97.38 93 LYS A C 1
ATOM 678 O O . LYS A 1 93 ? 8.974 -3.968 -3.527 1.00 97.38 93 LYS A O 1
ATOM 683 N N . PHE A 1 94 ? 9.205 -2.658 -1.736 1.00 97.69 94 PHE A N 1
ATOM 684 C CA . PHE A 1 94 ? 8.214 -1.666 -2.188 1.00 97.69 94 PHE A CA 1
ATOM 685 C C . PHE A 1 94 ? 8.488 -1.082 -3.583 1.00 97.69 94 PHE A C 1
ATOM 687 O O . PHE A 1 94 ? 7.539 -0.794 -4.309 1.00 97.69 94 PHE A O 1
ATOM 694 N N . SER A 1 95 ? 9.754 -0.971 -4.011 1.00 95.94 95 SER A N 1
ATOM 695 C CA . SER A 1 95 ? 10.088 -0.521 -5.375 1.00 95.94 95 SER A CA 1
ATOM 696 C C . SER A 1 95 ? 9.561 -1.444 -6.478 1.00 95.94 95 SER A C 1
ATOM 698 O O . SER A 1 95 ? 9.410 -1.022 -7.626 1.00 95.94 95 SER A O 1
ATOM 700 N N . ASP A 1 96 ? 9.306 -2.701 -6.123 1.00 96.94 96 ASP A N 1
ATOM 701 C CA . ASP A 1 96 ? 8.880 -3.762 -7.029 1.00 96.94 96 ASP A CA 1
ATOM 702 C C . ASP A 1 96 ? 7.342 -3.805 -7.154 1.00 96.94 96 ASP A C 1
ATOM 704 O O . ASP A 1 96 ? 6.803 -4.522 -7.997 1.00 96.94 96 ASP A O 1
ATOM 708 N N . VAL A 1 97 ? 6.617 -3.021 -6.342 1.00 98.25 97 VAL A N 1
ATOM 709 C CA . VAL A 1 97 ? 5.154 -2.906 -6.393 1.00 98.25 97 VAL A CA 1
ATOM 710 C C . VAL A 1 97 ? 4.725 -2.125 -7.637 1.00 98.25 97 VAL A C 1
ATOM 712 O O . VAL A 1 97 ? 5.173 -1.002 -7.899 1.00 98.25 97 VAL A O 1
ATOM 715 N N . VAL A 1 98 ? 3.806 -2.721 -8.395 1.00 98.38 98 VAL A N 1
ATOM 716 C CA . VAL A 1 98 ? 3.253 -2.177 -9.644 1.00 98.38 98 VAL A CA 1
ATOM 717 C C . VAL A 1 98 ? 1.797 -1.742 -9.504 1.00 98.38 98 VAL A C 1
ATOM 719 O O . VAL A 1 98 ? 1.382 -0.807 -10.190 1.00 98.38 98 VAL A O 1
ATOM 722 N N . LYS A 1 99 ? 1.040 -2.343 -8.575 1.00 98.75 99 LYS A N 1
ATOM 723 C CA . LYS A 1 99 ? -0.344 -1.966 -8.252 1.00 98.75 99 LYS A CA 1
ATOM 724 C C . LYS A 1 99 ? -0.568 -1.971 -6.744 1.00 98.75 99 LYS A C 1
ATOM 726 O O . LYS A 1 99 ? -0.083 -2.862 -6.056 1.00 98.75 99 LYS A O 1
ATOM 731 N N . MET A 1 100 ? -1.347 -1.009 -6.263 1.00 98.62 100 MET A N 1
ATOM 732 C CA . MET A 1 100 ? -1.859 -0.948 -4.896 1.00 98.62 100 MET A CA 1
ATOM 733 C C . MET A 1 100 ? -3.361 -0.638 -4.913 1.00 98.62 100 MET A C 1
ATOM 735 O O . MET A 1 100 ? -3.810 0.217 -5.688 1.00 98.62 100 MET A O 1
ATOM 739 N N . ASN A 1 101 ? -4.130 -1.315 -4.066 1.00 98.81 101 ASN A N 1
ATOM 740 C CA . ASN A 1 101 ? -5.509 -0.951 -3.736 1.00 98.81 101 ASN A CA 1
ATOM 741 C C . ASN A 1 101 ? -5.587 -0.658 -2.241 1.00 98.81 101 ASN A C 1
ATOM 743 O O . ASN A 1 101 ? -5.052 -1.417 -1.436 1.00 98.81 101 ASN A O 1
ATOM 747 N N . SER A 1 102 ? -6.235 0.445 -1.882 1.00 98.69 102 SER A N 1
ATOM 748 C CA . SER A 1 102 ? -6.421 0.865 -0.495 1.00 98.69 102 SER A CA 1
ATOM 749 C C . SER A 1 102 ? -7.902 1.064 -0.199 1.00 98.69 102 SER A C 1
ATOM 751 O O . SER A 1 102 ? -8.597 1.781 -0.927 1.00 98.69 102 SER A O 1
ATOM 753 N N . TYR A 1 103 ? -8.350 0.455 0.893 1.00 98.88 103 TYR A N 1
ATOM 754 C CA . TYR A 1 103 ? -9.722 0.485 1.379 1.00 98.88 103 TYR A CA 1
ATOM 755 C C . TYR A 1 103 ? -9.720 1.108 2.776 1.00 98.88 103 TYR A C 1
ATOM 757 O O . TYR A 1 103 ? -9.107 0.565 3.694 1.00 98.88 103 TYR A O 1
ATOM 765 N N . ILE A 1 104 ? -10.360 2.267 2.932 1.00 98.81 104 ILE A N 1
ATOM 766 C CA . ILE A 1 104 ? -10.426 3.013 4.200 1.00 98.81 104 ILE A CA 1
ATOM 767 C C . ILE A 1 104 ? -11.867 3.084 4.700 1.00 98.81 104 ILE A C 1
ATOM 769 O O . ILE A 1 104 ? -12.793 3.131 3.893 1.00 98.81 104 ILE A O 1
ATOM 773 N N . THR A 1 105 ? -12.081 3.140 6.009 1.00 98.69 105 THR A N 1
ATOM 774 C CA . THR A 1 105 ? -13.432 3.322 6.573 1.00 98.69 105 THR A CA 1
ATOM 775 C C . THR A 1 105 ? -13.836 4.794 6.711 1.00 98.69 105 THR A C 1
ATOM 777 O O . THR A 1 105 ? -15.017 5.114 6.632 1.00 98.69 105 THR A O 1
ATOM 780 N N . ASP A 1 106 ? -12.864 5.703 6.843 1.00 98.25 106 ASP A N 1
ATOM 781 C CA . ASP A 1 106 ? -13.075 7.151 6.967 1.00 98.25 106 ASP A CA 1
ATOM 782 C C . ASP A 1 106 ? -12.074 7.935 6.098 1.00 98.25 106 ASP A C 1
ATOM 784 O O . ASP A 1 106 ? -10.899 8.099 6.441 1.00 98.25 106 ASP A O 1
ATOM 788 N N . MET A 1 107 ? -12.546 8.453 4.962 1.00 98.31 107 MET A N 1
ATOM 789 C CA . MET A 1 107 ? -11.748 9.218 3.998 1.00 98.31 107 MET A CA 1
ATOM 790 C C . MET A 1 107 ? -11.218 10.534 4.580 1.00 98.31 107 MET A C 1
ATOM 792 O O . MET A 1 107 ? -10.208 11.042 4.090 1.00 98.31 107 MET A O 1
ATOM 796 N N . SER A 1 108 ? -11.811 11.073 5.653 1.00 98.25 108 SER A N 1
ATOM 797 C CA . SER A 1 108 ? -11.276 12.270 6.322 1.00 98.25 108 SER A CA 1
ATOM 798 C C . SER A 1 108 ? -9.870 12.039 6.894 1.00 98.25 108 SER A C 1
ATOM 800 O O . SER A 1 108 ? -9.102 12.983 7.078 1.00 98.25 108 SER A O 1
ATOM 802 N N . LYS A 1 109 ? -9.490 10.773 7.115 1.00 97.88 109 LYS A N 1
ATOM 803 C CA . LYS A 1 109 ? -8.185 10.356 7.642 1.00 97.88 109 LYS A CA 1
ATOM 804 C C . LYS A 1 109 ? -7.171 9.984 6.559 1.00 97.88 109 LYS A C 1
ATOM 806 O O . LYS A 1 109 ? -6.075 9.534 6.887 1.00 97.88 109 LYS A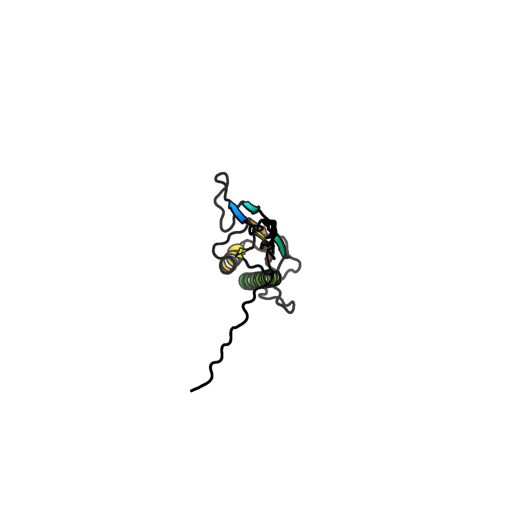 O 1
ATOM 811 N N . VAL A 1 110 ? -7.483 10.180 5.276 1.00 97.00 110 VAL A N 1
ATOM 812 C CA . VAL A 1 110 ? -6.618 9.766 4.153 1.00 97.00 110 VAL A CA 1
ATOM 813 C C . VAL A 1 110 ? -5.190 10.315 4.246 1.00 97.00 110 VAL A C 1
ATOM 815 O O . VAL A 1 110 ? -4.245 9.644 3.827 1.00 97.00 110 VAL A O 1
ATOM 818 N N . GLN A 1 111 ? -5.008 11.513 4.810 1.00 96.44 111 GLN A N 1
ATOM 819 C CA . GLN A 1 111 ? -3.685 12.126 4.923 1.00 96.44 111 GLN A CA 1
ATOM 820 C C . GLN A 1 111 ? -2.749 11.309 5.826 1.00 96.44 111 GLN A C 1
ATOM 822 O O . GLN A 1 111 ? -1.614 11.065 5.432 1.00 96.44 111 GLN A O 1
ATOM 827 N N . ALA A 1 112 ? -3.252 10.768 6.942 1.00 97.19 112 ALA A N 1
ATOM 828 C CA . ALA A 1 112 ? -2.490 9.881 7.827 1.00 97.19 112 ALA A CA 1
ATOM 829 C C . ALA A 1 112 ? -1.921 8.668 7.067 1.00 97.19 112 ALA A C 1
ATOM 831 O O . ALA A 1 112 ? -0.744 8.325 7.183 1.00 97.19 112 ALA A O 1
ATOM 832 N N . VAL A 1 113 ? -2.742 8.057 6.207 1.00 97.62 113 VAL A N 1
ATOM 833 C CA . VAL A 1 113 ? -2.328 6.913 5.382 1.00 97.62 113 VAL A CA 1
ATOM 834 C C . VAL A 1 113 ? -1.275 7.325 4.348 1.00 97.62 113 VAL A C 1
ATOM 836 O O . VAL A 1 113 ? -0.311 6.595 4.119 1.00 97.62 113 VAL A O 1
ATOM 839 N N . ARG A 1 114 ? -1.430 8.499 3.721 1.00 95.56 114 ARG A N 1
ATOM 840 C CA . ARG A 1 114 ? -0.478 9.027 2.725 1.00 95.56 114 ARG A CA 1
ATOM 841 C C . ARG A 1 114 ? 0.881 9.366 3.334 1.00 95.56 114 ARG A C 1
ATOM 843 O O . ARG A 1 114 ? 1.903 9.088 2.701 1.00 95.56 114 ARG A O 1
ATOM 850 N N . ASP A 1 115 ? 0.897 9.909 4.544 1.00 95.38 115 ASP A N 1
ATOM 851 C CA . ASP A 1 115 ? 2.129 10.252 5.255 1.00 95.38 115 ASP A CA 1
ATOM 852 C C . ASP A 1 115 ? 2.923 8.987 5.585 1.00 95.38 115 ASP A C 1
ATOM 854 O O . ASP A 1 115 ? 4.111 8.905 5.273 1.00 95.38 115 ASP A O 1
ATOM 858 N N . VAL A 1 116 ? 2.259 7.952 6.116 1.00 97.69 116 VAL A N 1
ATOM 859 C CA . VAL A 1 116 ? 2.885 6.640 6.347 1.00 97.69 116 VAL A CA 1
ATOM 860 C C . VAL A 1 116 ? 3.375 6.040 5.036 1.00 97.69 116 VAL A C 1
ATOM 862 O O . VAL A 1 116 ? 4.544 5.676 4.931 1.00 97.69 116 VAL A O 1
ATOM 865 N N . ARG A 1 117 ? 2.528 5.998 4.004 1.00 96.12 117 ARG A N 1
ATOM 866 C CA . ARG A 1 117 ? 2.878 5.436 2.693 1.00 96.12 117 ARG A CA 1
ATOM 867 C C . ARG A 1 117 ? 4.161 6.030 2.115 1.00 96.12 117 ARG A C 1
ATOM 869 O O . ARG A 1 117 ? 4.975 5.291 1.561 1.00 96.12 117 ARG A O 1
ATOM 876 N N . THR A 1 118 ? 4.339 7.343 2.240 1.00 93.94 118 THR A N 1
ATOM 877 C CA . THR A 1 118 ? 5.510 8.060 1.714 1.00 93.94 118 THR A CA 1
ATOM 878 C C . THR A 1 118 ? 6.813 7.545 2.332 1.00 93.94 118 THR A C 1
ATOM 880 O O . THR A 1 118 ? 7.806 7.410 1.621 1.00 93.94 118 THR A O 1
ATOM 883 N N . LYS A 1 119 ? 6.799 7.145 3.612 1.00 95.38 119 LYS A N 1
ATOM 884 C CA . LYS A 1 119 ? 7.968 6.563 4.297 1.00 95.38 119 LYS A CA 1
ATOM 885 C C . LYS A 1 119 ? 8.428 5.240 3.671 1.00 95.38 119 LYS A C 1
ATOM 887 O O . LYS A 1 119 ? 9.619 4.952 3.673 1.00 95.38 119 LYS A O 1
ATOM 892 N N . TYR A 1 120 ? 7.492 4.440 3.153 1.00 96.25 120 TYR A N 1
ATOM 893 C CA . TYR A 1 120 ? 7.767 3.101 2.615 1.00 96.25 120 TYR A CA 1
ATOM 894 C C . TYR A 1 120 ? 8.070 3.102 1.116 1.00 96.25 120 TYR A C 1
ATOM 896 O O . TYR A 1 120 ? 8.936 2.361 0.654 1.00 96.25 120 TYR A O 1
ATOM 904 N N . PHE A 1 121 ? 7.347 3.917 0.347 1.00 93.38 121 PHE A N 1
ATOM 905 C CA . PHE A 1 121 ? 7.478 3.966 -1.109 1.00 93.38 121 PHE A CA 1
ATOM 906 C C . PHE A 1 121 ? 8.544 4.953 -1.603 1.00 93.38 121 PHE A C 1
ATOM 908 O O . PHE A 1 121 ? 9.045 4.788 -2.718 1.00 93.38 121 PHE A O 1
ATOM 915 N N . GLY A 1 122 ? 8.894 5.969 -0.807 1.00 88.62 122 GLY A N 1
ATOM 916 C CA . GLY A 1 122 ? 9.742 7.068 -1.263 1.00 88.62 122 GLY A CA 1
ATOM 917 C C . GLY A 1 122 ? 9.156 7.720 -2.519 1.00 88.62 122 GLY A C 1
A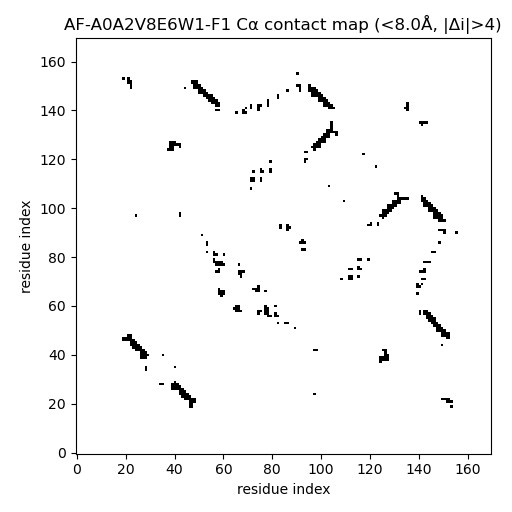TOM 918 O O . GLY A 1 122 ? 7.986 8.099 -2.545 1.00 88.62 122 GLY A O 1
ATOM 919 N N . GLU A 1 123 ? 9.956 7.801 -3.582 1.00 84.56 123 GLU A N 1
ATOM 920 C CA . GLU A 1 123 ? 9.542 8.374 -4.872 1.00 84.56 123 GLU A CA 1
ATOM 921 C C . GLU A 1 123 ? 8.769 7.392 -5.773 1.00 84.56 123 GLU A C 1
ATOM 923 O O . GLU A 1 123 ? 8.191 7.792 -6.789 1.00 84.56 123 GLU A O 1
ATOM 928 N N . VAL A 1 124 ? 8.737 6.096 -5.438 1.00 88.50 124 VAL A N 1
ATOM 929 C CA . VAL A 1 124 ? 8.096 5.087 -6.289 1.00 88.50 124 VAL A CA 1
ATOM 930 C C . VAL A 1 124 ? 6.580 5.203 -6.200 1.00 88.50 124 VAL A C 1
ATOM 932 O O . VAL A 1 124 ? 5.977 5.075 -5.138 1.00 88.50 124 VAL A O 1
ATOM 935 N N . THR A 1 125 ? 5.934 5.358 -7.355 1.00 92.31 125 THR A N 1
ATOM 936 C CA . THR A 1 125 ? 4.475 5.413 -7.450 1.00 92.31 125 THR A CA 1
ATOM 937 C C . THR A 1 125 ? 3.938 4.235 -8.275 1.00 92.31 125 THR A C 1
ATOM 939 O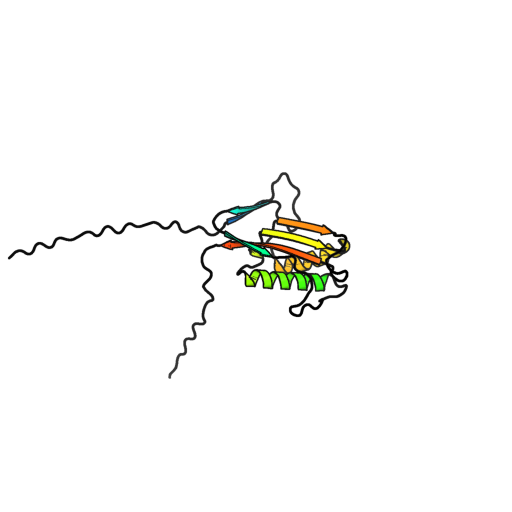 O . THR A 1 125 ? 4.173 4.166 -9.484 1.00 92.31 125 THR A O 1
ATOM 942 N N . PRO A 1 126 ? 3.237 3.262 -7.662 1.00 97.31 126 PRO A N 1
ATOM 943 C CA . PRO A 1 126 ? 2.509 2.241 -8.410 1.00 97.31 126 PRO A CA 1
ATOM 944 C C . PRO A 1 126 ? 1.244 2.832 -9.044 1.00 97.31 126 PRO A C 1
ATOM 946 O O . PRO A 1 126 ? 0.824 3.949 -8.714 1.00 97.31 126 PRO A O 1
ATOM 949 N N . ALA A 1 127 ? 0.587 2.053 -9.903 1.00 98.44 127 ALA A N 1
ATOM 950 C CA . ALA A 1 127 ? -0.827 2.283 -10.166 1.00 98.44 127 ALA A CA 1
ATOM 951 C C . ALA A 1 127 ? -1.604 2.130 -8.853 1.00 98.44 127 ALA A C 1
ATOM 953 O O . ALA A 1 127 ? -1.301 1.251 -8.043 1.00 98.44 127 ALA A O 1
ATOM 954 N N . SER A 1 128 ? -2.597 2.985 -8.614 1.00 97.88 128 SER A N 1
ATOM 955 C CA . SER A 1 128 ? -3.252 3.049 -7.307 1.00 97.88 128 SER A CA 1
ATOM 956 C C . SER A 1 128 ? -4.751 3.257 -7.423 1.00 97.88 128 SER A C 1
ATOM 958 O O . SER A 1 128 ? -5.213 4.040 -8.244 1.00 97.88 128 SER A O 1
ATOM 960 N N . THR A 1 129 ? -5.488 2.589 -6.542 1.00 98.12 129 THR A N 1
ATOM 961 C CA . THR A 1 129 ? -6.905 2.856 -6.278 1.00 98.12 129 THR A CA 1
ATOM 962 C C . THR A 1 129 ? -7.054 3.125 -4.788 1.00 98.12 129 THR A C 1
ATOM 964 O O . THR A 1 129 ? -6.420 2.445 -3.983 1.00 98.12 129 THR A O 1
ATOM 967 N N . PHE A 1 130 ? -7.852 4.124 -4.421 1.00 98.00 130 PHE A N 1
ATOM 968 C CA . PHE A 1 130 ? -8.105 4.471 -3.027 1.00 98.00 130 PHE A CA 1
ATOM 969 C C . PHE A 1 130 ? -9.587 4.791 -2.872 1.00 98.00 130 PHE A C 1
ATOM 971 O O . PHE A 1 130 ? -10.072 5.747 -3.476 1.00 98.00 130 PHE A O 1
ATOM 978 N N . VAL A 1 131 ? -10.305 3.988 -2.093 1.00 98.50 131 VAL A N 1
ATOM 979 C CA . VAL A 1 131 ? -11.754 4.127 -1.911 1.00 98.50 131 VAL A CA 1
ATOM 980 C C . VAL A 1 131 ? -12.127 4.049 -0.440 1.00 98.50 131 VAL A C 1
ATOM 982 O O . VAL A 1 131 ? -11.464 3.370 0.345 1.00 98.50 131 VAL A O 1
ATOM 985 N N . GLN A 1 132 ? -13.205 4.744 -0.078 1.00 98.75 132 GLN A N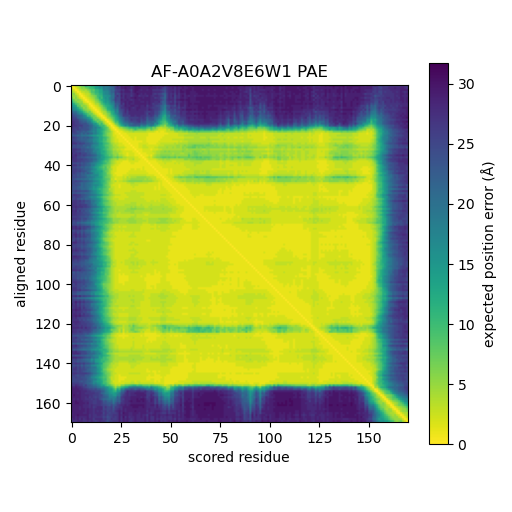 1
ATOM 986 C CA . GLN A 1 132 ? -13.867 4.509 1.196 1.00 98.75 132 GLN A CA 1
ATOM 987 C C . GLN A 1 132 ? -14.834 3.335 1.044 1.00 98.75 132 GLN A C 1
ATOM 989 O O . GLN A 1 132 ? -15.587 3.280 0.072 1.00 98.75 132 GLN A O 1
ATOM 994 N N . VAL A 1 133 ? -14.816 2.414 2.001 1.00 98.75 133 VAL A N 1
ATOM 995 C CA . VAL A 1 133 ? -15.712 1.254 2.065 1.00 98.75 133 VAL A CA 1
ATOM 996 C C . VAL A 1 133 ? -16.655 1.374 3.260 1.00 98.75 133 VAL A C 1
ATOM 998 O O . VAL A 1 133 ? -16.370 2.097 4.212 1.00 98.75 133 VAL A O 1
ATOM 1001 N N . ALA A 1 134 ? -17.785 0.662 3.222 1.00 98.38 134 ALA A N 1
ATOM 1002 C CA . ALA A 1 134 ? -18.766 0.673 4.314 1.00 98.38 134 ALA A CA 1
ATOM 1003 C C . ALA A 1 134 ? -18.235 0.034 5.613 1.00 98.38 134 ALA A C 1
ATOM 1005 O O . ALA A 1 134 ? -18.718 0.341 6.698 1.00 98.38 134 ALA A O 1
ATOM 1006 N N . GLY A 1 135 ? -17.245 -0.852 5.499 1.00 98.25 135 GLY A N 1
ATOM 1007 C CA . GLY A 1 135 ? -16.593 -1.529 6.611 1.00 98.25 135 GLY A CA 1
ATOM 1008 C C . GLY A 1 135 ? -15.576 -2.551 6.108 1.00 98.25 135 GLY A C 1
ATOM 1009 O O . GLY A 1 135 ? -15.539 -2.863 4.917 1.00 98.25 135 GLY A O 1
ATOM 1010 N N . LEU A 1 136 ? -14.755 -3.058 7.025 1.00 98.75 136 LEU A N 1
ATOM 1011 C CA . LEU A 1 136 ? -13.806 -4.147 6.788 1.00 98.75 136 LEU A CA 1
ATOM 1012 C C . LEU A 1 136 ? -14.284 -5.424 7.499 1.00 98.75 136 LEU A C 1
ATOM 1014 O O . LEU A 1 136 ? -15.350 -5.443 8.113 1.00 98.75 136 LEU A O 1
ATOM 1018 N N . VAL A 1 137 ? -13.496 -6.502 7.439 1.00 98.06 137 VAL A N 1
ATOM 1019 C CA . VAL A 1 137 ? -13.844 -7.814 8.033 1.00 98.06 137 VAL A CA 1
ATOM 1020 C C . VAL A 1 137 ? -14.150 -7.758 9.543 1.00 98.06 137 VAL A C 1
ATOM 1022 O O . VAL A 1 137 ? -14.811 -8.648 10.096 1.00 98.06 137 VAL A O 1
ATOM 1025 N N . ARG A 1 138 ? -13.683 -6.702 10.219 1.00 98.25 138 ARG A N 1
ATOM 1026 C CA . ARG A 1 138 ? -13.945 -6.390 11.623 1.00 98.25 138 ARG A CA 1
ATOM 1027 C C . ARG A 1 138 ? -14.113 -4.874 11.816 1.00 98.25 138 ARG A C 1
ATOM 1029 O O . ARG A 1 138 ? -13.409 -4.118 11.145 1.00 98.25 138 ARG A O 1
ATOM 1036 N N . PRO A 1 139 ? -15.013 -4.417 12.706 1.00 97.88 139 PRO A N 1
ATOM 1037 C CA . PRO A 1 139 ? -15.324 -2.993 12.878 1.00 97.88 139 PRO A CA 1
ATOM 1038 C C . PRO A 1 139 ? -14.159 -2.156 13.428 1.00 97.88 139 PRO A C 1
ATOM 1040 O O . PRO A 1 139 ? -14.093 -0.958 13.176 1.00 97.88 139 PRO A O 1
ATOM 1043 N N . GLU A 1 140 ? -13.232 -2.766 14.165 1.00 98.38 140 GLU A N 1
ATOM 1044 C CA . GLU A 1 140 ? -12.038 -2.110 14.707 1.00 98.38 140 GLU A CA 1
ATOM 1045 C C . GLU A 1 140 ? -10.961 -1.798 13.653 1.00 98.38 140 GLU A C 1
ATOM 1047 O O . GLU A 1 140 ? -10.029 -1.037 13.932 1.00 98.38 140 GLU A O 1
ATOM 1052 N N . LEU A 1 141 ? -11.067 -2.385 12.458 1.00 98.81 141 LEU A N 1
ATOM 1053 C CA . LEU A 1 141 ? -10.134 -2.176 11.358 1.00 98.81 141 LEU A CA 1
ATOM 1054 C C . LEU A 1 141 ? -10.540 -0.938 10.562 1.00 98.81 141 LEU A C 1
ATOM 1056 O O . LEU A 1 141 ? -11.683 -0.795 10.131 1.00 98.81 141 LEU A O 1
ATOM 1060 N N . LEU A 1 142 ? -9.574 -0.058 10.330 1.00 98.88 142 LEU A N 1
ATOM 1061 C CA . LEU A 1 142 ? -9.781 1.231 9.676 1.00 98.88 142 LEU A CA 1
ATOM 1062 C C . LEU A 1 142 ? -9.192 1.287 8.263 1.00 98.88 142 LEU A C 1
ATOM 1064 O O . LEU A 1 142 ? -9.578 2.142 7.463 1.00 98.88 142 LEU A O 1
ATOM 1068 N N . LEU A 1 143 ? -8.250 0.390 7.967 1.00 98.88 143 LEU A N 1
ATOM 1069 C CA . LEU A 1 143 ? -7.502 0.352 6.719 1.00 98.88 143 LEU A CA 1
ATOM 1070 C C . LEU A 1 143 ? -7.164 -1.088 6.324 1.00 98.88 143 LEU A C 1
ATOM 1072 O O . LEU A 1 143 ? -6.683 -1.872 7.142 1.00 98.88 143 LEU A O 1
ATOM 1076 N N . GLU A 1 144 ? -7.333 -1.380 5.040 1.00 98.94 144 GLU A N 1
ATOM 1077 C CA . GLU A 1 144 ? -6.826 -2.583 4.388 1.00 98.94 144 GLU A CA 1
ATOM 1078 C C . GLU A 1 144 ? -6.122 -2.203 3.081 1.00 98.94 144 GLU A C 1
ATOM 1080 O O . GLU A 1 144 ? -6.608 -1.357 2.321 1.00 98.94 144 GLU A O 1
ATOM 1085 N N . ILE A 1 145 ? -4.954 -2.796 2.820 1.00 98.88 145 ILE A N 1
ATOM 1086 C CA . ILE A 1 145 ? -4.185 -2.549 1.592 1.00 98.88 145 ILE A CA 1
ATOM 1087 C C . ILE A 1 145 ? -3.691 -3.865 1.001 1.00 98.88 145 ILE A C 1
ATOM 1089 O O . ILE A 1 145 ? -3.024 -4.642 1.678 1.00 98.88 145 ILE A O 1
ATOM 1093 N N . GLU A 1 146 ? -3.935 -4.066 -0.290 1.00 98.75 146 GLU A N 1
ATOM 1094 C CA . GLU A 1 146 ? -3.348 -5.149 -1.086 1.00 98.75 146 GLU A CA 1
ATOM 1095 C C . GLU A 1 146 ? -2.412 -4.586 -2.160 1.00 98.75 146 GLU A C 1
ATOM 1097 O O . GLU A 1 146 ? -2.567 -3.447 -2.627 1.00 98.75 146 GLU A O 1
ATOM 1102 N N . VAL A 1 147 ? -1.431 -5.392 -2.572 1.00 98.81 147 VAL A N 1
ATOM 1103 C CA . VAL A 1 147 ? -0.464 -5.002 -3.602 1.00 98.81 147 VAL A CA 1
ATOM 1104 C C . VAL A 1 147 ? -0.168 -6.135 -4.576 1.00 98.81 147 VAL A C 1
ATOM 1106 O O . VAL A 1 147 ? -0.188 -7.316 -4.231 1.00 98.81 147 VAL A O 1
ATOM 1109 N N . VAL A 1 148 ? 0.187 -5.747 -5.799 1.00 98.75 148 VAL A N 1
ATOM 1110 C CA . VAL A 1 148 ? 0.815 -6.626 -6.789 1.00 98.75 148 VAL A CA 1
ATOM 1111 C C . VAL A 1 148 ? 2.233 -6.133 -7.027 1.00 98.75 148 VAL A C 1
ATOM 1113 O O . VAL A 1 148 ? 2.440 -4.945 -7.298 1.00 98.75 148 VAL A O 1
ATOM 1116 N N . ALA A 1 149 ? 3.203 -7.039 -6.951 1.00 98.38 149 ALA A N 1
ATOM 1117 C CA . ALA A 1 149 ? 4.612 -6.764 -7.210 1.00 98.38 149 ALA A CA 1
ATOM 1118 C C . ALA A 1 149 ? 5.167 -7.662 -8.317 1.00 98.38 149 ALA A C 1
ATOM 1120 O O . ALA A 1 149 ? 4.636 -8.741 -8.585 1.00 98.38 149 ALA A O 1
ATOM 1121 N N . VAL A 1 150 ? 6.248 -7.222 -8.958 1.00 97.38 150 VAL A N 1
ATOM 1122 C CA . VAL A 1 150 ? 6.958 -8.001 -9.979 1.00 97.38 150 VAL A CA 1
ATOM 1123 C C . VAL A 1 150 ? 8.457 -7.975 -9.723 1.00 97.38 150 VAL A C 1
ATOM 1125 O O . VAL A 1 150 ? 9.038 -6.925 -9.468 1.00 97.38 150 VAL A O 1
ATOM 1128 N N . VAL A 1 151 ? 9.100 -9.133 -9.829 1.00 95.12 151 VAL A N 1
ATOM 1129 C CA . VAL A 1 151 ? 10.562 -9.263 -9.738 1.00 95.12 151 VAL A CA 1
ATOM 1130 C C . VAL A 1 151 ? 11.096 -10.064 -10.919 1.00 95.12 151 VAL A C 1
ATOM 1132 O O . VAL A 1 151 ? 10.353 -10.795 -11.577 1.00 95.12 151 VAL A O 1
ATOM 1135 N N . GLY A 1 152 ? 12.394 -9.936 -11.203 1.00 87.12 152 GLY A N 1
ATOM 1136 C CA . GLY A 1 152 ? 13.033 -10.731 -12.247 1.00 87.12 152 GLY A CA 1
ATOM 1137 C C . GLY A 1 152 ? 12.954 -12.223 -11.964 1.00 87.12 152 GLY A C 1
ATOM 1138 O O . GLY A 1 152 ? 13.198 -12.669 -10.847 1.00 87.12 152 GLY A O 1
ATOM 1139 N N . SER A 1 153 ? 12.644 -13.008 -12.991 1.00 67.44 153 SER A N 1
ATOM 1140 C CA . SER A 1 153 ? 12.627 -14.474 -12.921 1.00 67.44 153 SER A CA 1
ATOM 1141 C C . SER A 1 153 ? 14.032 -15.103 -12.908 1.00 67.44 153 SER A C 1
ATOM 1143 O O . SER A 1 153 ? 14.159 -16.323 -12.940 1.00 67.44 153 SER A O 1
ATOM 1145 N N . GLY A 1 154 ? 15.096 -14.293 -12.844 1.00 55.56 154 GLY A N 1
ATOM 1146 C CA . GLY A 1 154 ? 16.485 -14.742 -12.771 1.00 55.56 154 GLY A CA 1
ATOM 1147 C C . GLY A 1 154 ? 17.031 -14.764 -11.341 1.00 55.56 154 GLY A C 1
ATOM 1148 O O . GLY A 1 154 ? 17.419 -13.725 -10.820 1.00 55.56 154 GLY A O 1
ATOM 1149 N N . GLY A 1 155 ? 17.120 -15.958 -10.746 1.00 42.84 155 GLY A N 1
ATOM 1150 C CA . GLY A 1 155 ? 18.055 -16.272 -9.659 1.00 42.84 155 GLY A CA 1
ATOM 1151 C C . GLY A 1 155 ? 17.681 -15.790 -8.256 1.00 42.84 155 GLY A C 1
ATOM 1152 O O . GLY A 1 155 ? 18.278 -14.859 -7.721 1.00 42.84 155 GLY A O 1
ATOM 1153 N N . SER A 1 156 ? 16.792 -16.522 -7.588 1.00 46.16 156 SER A N 1
ATOM 1154 C CA . SER A 1 156 ? 16.829 -16.629 -6.128 1.00 46.16 156 SER A CA 1
ATOM 1155 C C . SER A 1 156 ? 18.168 -17.252 -5.704 1.00 46.16 156 SER A C 1
ATOM 1157 O O . SER A 1 156 ? 18.337 -18.465 -5.803 1.00 46.16 156 SER A O 1
ATOM 1159 N N . GLY A 1 157 ? 19.136 -16.444 -5.267 1.00 47.78 157 GLY A N 1
ATOM 1160 C CA . GLY A 1 157 ? 20.372 -16.971 -4.684 1.00 47.78 157 GLY A CA 1
ATOM 1161 C C . GLY A 1 157 ? 21.577 -16.051 -4.803 1.00 47.78 157 GLY A C 1
ATOM 1162 O O . GLY A 1 157 ? 22.429 -16.261 -5.660 1.00 47.78 157 GLY A O 1
ATOM 1163 N N . ARG A 1 158 ? 21.673 -15.062 -3.908 1.00 46.75 158 ARG A N 1
ATOM 1164 C CA . ARG A 1 158 ? 22.949 -14.508 -3.421 1.00 46.75 158 ARG A CA 1
ATOM 1165 C C . ARG A 1 158 ? 22.698 -13.618 -2.201 1.00 46.75 158 ARG A C 1
ATOM 1167 O O . ARG A 1 158 ? 22.838 -12.402 -2.242 1.00 46.75 158 ARG A O 1
ATOM 1174 N N . SER A 1 159 ? 22.323 -14.247 -1.089 1.00 47.94 159 SER A N 1
ATOM 1175 C CA . SER A 1 159 ? 22.659 -13.704 0.227 1.00 47.94 159 SER A CA 1
ATOM 1176 C C . SER A 1 159 ? 24.185 -13.739 0.340 1.00 47.94 159 SER A C 1
ATOM 1178 O O . SER A 1 159 ? 24.780 -14.818 0.314 1.00 47.94 159 SER A O 1
ATOM 1180 N N . GLY A 1 160 ? 24.823 -12.570 0.374 1.00 39.81 160 GLY A N 1
ATOM 1181 C CA . GLY A 1 160 ? 26.264 -12.446 0.567 1.00 39.81 160 GLY A CA 1
ATOM 1182 C C . GLY A 1 160 ? 26.666 -13.042 1.912 1.00 39.81 160 GLY A C 1
ATOM 1183 O O . GLY A 1 160 ? 26.420 -12.443 2.954 1.00 39.81 160 GLY A O 1
ATOM 1184 N N . GLY A 1 161 ? 27.254 -14.237 1.874 1.00 37.06 161 GLY A N 1
ATOM 1185 C CA . GLY A 1 161 ? 27.921 -14.840 3.017 1.00 37.06 161 GLY A CA 1
ATOM 1186 C C . GLY A 1 161 ? 29.123 -13.995 3.424 1.00 37.06 161 GLY A C 1
ATOM 1187 O O . GLY A 1 161 ? 29.938 -13.600 2.590 1.00 37.06 161 GLY A O 1
ATOM 1188 N N . SER A 1 162 ? 29.199 -13.722 4.720 1.00 47.88 162 SER A N 1
ATOM 1189 C CA . SER A 1 162 ? 30.305 -13.088 5.423 1.00 47.88 162 SER A CA 1
ATOM 1190 C C . SER A 1 162 ? 31.649 -13.743 5.088 1.00 47.88 162 SER A C 1
ATOM 1192 O O . SER A 1 162 ? 31.908 -14.882 5.479 1.00 47.88 162 SER A O 1
ATOM 1194 N N . GLY A 1 163 ? 32.532 -13.003 4.420 1.00 37.69 163 GLY A N 1
ATOM 1195 C CA . GLY A 1 163 ? 33.952 -13.327 4.346 1.00 37.69 163 GLY A CA 1
ATOM 1196 C C . GLY A 1 163 ? 34.646 -12.915 5.639 1.00 37.69 163 GLY A C 1
ATOM 1197 O O . GLY A 1 163 ? 35.209 -11.828 5.721 1.00 37.69 163 GLY A O 1
ATOM 1198 N N . GLY A 1 164 ? 34.587 -13.772 6.657 1.00 45.47 164 GLY A N 1
ATOM 1199 C CA . GLY A 1 164 ? 35.501 -13.699 7.789 1.00 45.47 164 GLY A CA 1
ATOM 1200 C C . GLY A 1 164 ? 36.882 -14.168 7.342 1.00 45.47 164 GLY A C 1
ATOM 1201 O O . GLY A 1 164 ? 37.103 -15.364 7.183 1.00 45.47 164 GLY A O 1
ATOM 1202 N N . SER A 1 165 ? 37.815 -13.241 7.137 1.00 48.25 165 SER A N 1
ATOM 1203 C CA . SER A 1 165 ? 39.239 -13.565 7.073 1.00 48.25 165 SER A CA 1
ATOM 1204 C C . SER A 1 165 ? 39.873 -13.221 8.413 1.00 48.25 165 SER A C 1
ATOM 1206 O O . SER A 1 165 ? 40.208 -12.067 8.686 1.00 48.25 165 SER A O 1
ATOM 1208 N N . GLY A 1 166 ? 40.027 -14.242 9.253 1.00 43.72 166 GLY A N 1
ATOM 1209 C CA . GLY A 1 166 ? 40.985 -14.198 10.343 1.00 43.72 166 GLY A CA 1
ATOM 1210 C C . GLY A 1 166 ? 42.390 -13.994 9.782 1.00 43.72 166 GLY A C 1
ATOM 1211 O O . GLY A 1 166 ? 42.757 -14.568 8.755 1.00 43.72 166 GLY A O 1
ATOM 1212 N N . ARG A 1 167 ? 43.188 -13.183 10.471 1.00 50.78 167 ARG A N 1
ATOM 1213 C CA . ARG A 1 167 ? 44.634 -13.174 10.294 1.00 50.78 167 ARG A CA 1
ATOM 1214 C C . ARG A 1 167 ? 45.281 -13.240 11.668 1.00 50.78 167 ARG A C 1
ATOM 1216 O O . ARG A 1 167 ? 45.269 -12.281 12.428 1.00 50.78 167 ARG A O 1
ATOM 1223 N N . SER A 1 168 ? 45.790 -14.427 11.970 1.00 49.31 168 SER A N 1
ATOM 1224 C CA . SER A 1 168 ? 46.726 -14.706 13.047 1.00 49.31 168 SER A CA 1
ATOM 1225 C C . SER A 1 168 ? 48.115 -14.158 12.714 1.00 49.31 168 SER A C 1
ATOM 1227 O O . SER A 1 168 ? 48.572 -14.310 11.580 1.00 49.31 168 SER A O 1
ATOM 1229 N N . GLY A 1 169 ? 48.812 -13.670 13.740 1.00 48.91 169 GLY A N 1
ATOM 1230 C CA . GLY A 1 169 ? 50.268 -13.764 13.871 1.00 48.91 169 GLY A CA 1
ATOM 1231 C C . GLY A 1 169 ? 51.085 -12.599 13.314 1.00 48.91 169 GLY A C 1
ATOM 1232 O O . GLY A 1 169 ? 51.423 -12.583 12.132 1.00 48.91 169 GLY A O 1
ATOM 1233 N N . ARG A 1 170 ? 51.515 -11.695 14.194 1.00 50.19 170 ARG A N 1
ATOM 1234 C CA . ARG A 1 170 ? 52.844 -11.708 14.832 1.00 50.19 170 ARG A CA 1
ATOM 1235 C C . ARG A 1 170 ? 52.852 -10.759 16.023 1.00 50.19 170 ARG A C 1
ATOM 1237 O O . ARG A 1 170 ? 52.106 -9.761 15.958 1.00 50.19 170 ARG A O 1
#

Secondary structure (DSSP, 8-state):
--------------------PPPEEEEE--TTSPPPSSS-SEEEEESSEEEEEEEEE-SB-TTSPBSSTT-HHHHHHHHHHHHHHHHHHTT--GGGEEEEEEEES-GGGHHHHHHHHHHHHTT---EEEEEE-S--SSTT--EEEEEEEEEESS-S--------------

Nearest PDB structures (foldseek):
  5hp7-assembly1_A  TM=9.637E-01  e=2.851E-10  Arabidopsis thaliana
  6izh-assembly1_E  TM=8.163E-01  e=7.934E-11  Pseudomonas sp.
  8qop-assembly1_A  TM=8.458E-01  e=1.092E-10  Capra hircus
  6izh-assembly1_F  TM=7.802E-01  e=9.612E-11  Pseudomonas sp.
  3mqw-assembly1_B  TM=7.607E-01  e=1.709E-10  Entamoeba histolytica

Solvent-accessible surface area (backbone atoms only — not comparable to full-atom values): 10492 Å² total; per-residue (Å²): 142,81,86,84,82,81,82,81,84,79,83,76,81,82,76,78,73,76,74,78,55,66,46,45,76,47,77,42,73,61,89,92,50,81,88,66,86,83,37,26,82,38,62,46,78,43,70,56,57,44,77,44,82,45,73,70,25,43,28,47,48,98,86,68,44,79,43,42,83,89,33,62,52,50,21,39,49,36,20,53,52,47,47,51,52,58,30,47,76,72,76,44,52,63,84,32,37,45,35,39,42,38,42,27,55,56,66,92,52,48,63,48,44,50,58,49,47,42,76,69,36,61,88,57,48,28,23,66,47,79,46,69,41,99,66,56,104,44,88,76,50,54,50,37,41,29,41,33,31,48,43,54,69,74,73,96,78,77,82,84,75,83,85,81,78,86,79,83,88,132

Mean predicted aligned error: 10.32 Å

Sequence (170 aa):
MRIAVTVALLFVPVVAFAQARAPQVKRTNPPALSKPTGYTHVVEVTGPAKTIYISGQIAYDKDGKLVGAGDMNAQAEQVFKNLQAALAAAGAKFSDVVKMNSYITDMSKVQAVRDVRTKYFGEVTPASTFVQVAGLVRPELLLEIEVVAVVGSGGSGRSGGSGGSGRSGR